Protein AF-A0A1V5ZM36-F1 (afdb_monomer_lite)

Radius of gyration: 27.25 Å; chains: 1; bounding box: 57×28×80 Å

Structure (mmCIF, N/CA/C/O backbone):
data_AF-A0A1V5ZM36-F1
#
_entry.id   AF-A0A1V5ZM36-F1
#
loop_
_atom_site.group_PDB
_atom_site.id
_atom_site.type_symbol
_atom_site.label_atom_id
_atom_site.label_alt_id
_atom_site.label_comp_id
_atom_site.label_asym_id
_atom_site.label_entity_id
_atom_site.label_seq_id
_atom_site.pdbx_PDB_ins_code
_atom_site.Cartn_x
_atom_site.Cartn_y
_atom_site.Cartn_z
_atom_site.occupancy
_atom_site.B_iso_or_equiv
_atom_site.auth_seq_id
_atom_site.auth_comp_id
_atom_site.auth_asym_id
_atom_site.auth_atom_id
_atom_site.pdbx_PDB_model_num
ATOM 1 N N . MET A 1 1 ? -26.773 -4.843 17.149 1.00 55.62 1 MET A N 1
ATOM 2 C CA . MET A 1 1 ? -26.202 -3.963 16.107 1.00 55.62 1 MET A CA 1
ATOM 3 C C . MET A 1 1 ? -26.503 -2.480 16.347 1.00 55.62 1 MET A C 1
ATOM 5 O O . MET A 1 1 ? -25.568 -1.703 16.321 1.00 55.62 1 MET A O 1
ATOM 9 N N . ALA A 1 2 ? -27.723 -2.077 16.728 1.00 61.44 2 ALA A N 1
ATOM 10 C CA . ALA A 1 2 ? -28.152 -0.663 16.782 1.00 61.44 2 ALA A CA 1
ATOM 11 C C . ALA A 1 2 ? -27.588 0.267 17.897 1.00 61.44 2 ALA A C 1
ATOM 13 O O . ALA A 1 2 ? -28.129 1.349 18.091 1.00 61.44 2 ALA A O 1
ATOM 14 N N . LYS A 1 3 ? -26.566 -0.124 18.679 1.00 78.38 3 LYS A N 1
ATOM 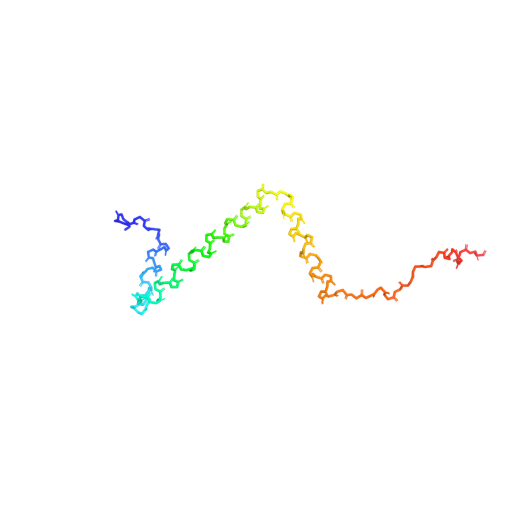15 C CA . LYS A 1 3 ? -26.003 0.753 19.741 1.00 78.38 3 LYS A CA 1
ATOM 16 C C . LYS A 1 3 ? -24.684 1.428 19.349 1.00 78.38 3 LYS A C 1
ATOM 18 O O . LYS A 1 3 ? -24.383 2.493 19.874 1.00 78.38 3 LYS A O 1
ATOM 23 N N . PHE A 1 4 ? -23.904 0.800 18.471 1.00 81.88 4 PHE A N 1
ATOM 24 C CA . PHE A 1 4 ? -22.543 1.235 18.131 1.00 81.88 4 PHE A CA 1
ATOM 25 C C . PHE A 1 4 ? -22.261 1.207 16.619 1.00 81.88 4 PHE A C 1
ATOM 27 O O . PHE A 1 4 ? -21.116 1.377 16.230 1.00 81.88 4 PHE A O 1
ATOM 34 N N . ASP A 1 5 ? -23.283 0.957 15.789 1.00 90.06 5 ASP A N 1
ATOM 35 C CA . ASP A 1 5 ? -23.207 0.933 14.316 1.00 90.06 5 ASP A CA 1
ATOM 36 C C . ASP A 1 5 ? -22.046 0.117 13.716 1.00 90.06 5 ASP A C 1
ATOM 38 O O . ASP A 1 5 ? -21.541 0.416 12.637 1.00 90.06 5 ASP A O 1
ATOM 42 N N . PHE A 1 6 ? -21.647 -0.965 14.389 1.00 90.94 6 PHE A N 1
ATOM 43 C CA . PHE A 1 6 ? -20.679 -1.914 13.842 1.00 90.94 6 PHE A CA 1
ATOM 44 C C . PHE A 1 6 ? -21.300 -2.787 12.753 1.00 90.94 6 PHE A C 1
ATOM 46 O O . PHE A 1 6 ? -22.434 -3.256 12.898 1.00 90.94 6 PHE A O 1
ATOM 53 N N . SER A 1 7 ? -20.514 -3.068 11.712 1.00 92.94 7 SER A N 1
ATOM 54 C CA . SER A 1 7 ? -20.838 -4.106 10.736 1.00 92.94 7 SER A CA 1
ATOM 55 C C . SER A 1 7 ? -20.805 -5.497 11.374 1.00 92.94 7 SER A C 1
ATOM 57 O O . SER A 1 7 ? -20.158 -5.713 12.402 1.00 92.94 7 SER A O 1
ATOM 59 N N . ASP A 1 8 ? -21.473 -6.462 10.746 1.00 91.62 8 ASP A N 1
ATOM 60 C CA . ASP A 1 8 ? -21.510 -7.860 11.193 1.00 91.62 8 ASP A CA 1
ATOM 61 C C . ASP A 1 8 ? -20.096 -8.423 11.384 1.00 91.62 8 ASP A C 1
ATOM 63 O O . ASP A 1 8 ? -19.791 -9.009 12.423 1.00 91.62 8 ASP A O 1
ATOM 67 N N . GLN A 1 9 ? -19.208 -8.143 10.426 1.00 93.56 9 GLN A N 1
ATOM 68 C CA . GLN A 1 9 ? -17.807 -8.544 10.483 1.00 93.56 9 GLN A CA 1
ATOM 69 C C . GLN A 1 9 ? -17.080 -7.879 11.659 1.00 93.56 9 GLN A C 1
ATOM 71 O O . GLN A 1 9 ? -16.385 -8.553 12.412 1.00 93.56 9 GLN A O 1
ATOM 76 N N . GLN A 1 10 ? -17.255 -6.572 11.872 1.00 90.94 10 GLN A N 1
ATOM 77 C CA . GLN A 1 10 ? -16.635 -5.879 13.008 1.00 90.94 10 GLN A CA 1
ATOM 78 C C . GLN A 1 10 ? -17.114 -6.453 14.347 1.00 90.94 10 GLN A C 1
ATOM 80 O O . GLN A 1 10 ? -16.306 -6.685 15.244 1.00 90.94 10 GLN A O 1
ATOM 85 N N . ALA A 1 11 ? -18.414 -6.724 14.478 1.00 91.75 11 ALA A N 1
ATOM 86 C CA . ALA A 1 11 ? -18.990 -7.297 15.688 1.00 91.75 11 ALA A CA 1
ATOM 87 C C . ALA A 1 11 ? -18.453 -8.711 15.973 1.00 91.75 11 ALA A C 1
ATOM 89 O O . ALA A 1 11 ? -18.110 -9.008 17.118 1.00 91.75 11 ALA A O 1
ATOM 90 N N . GLU A 1 12 ? -18.336 -9.560 14.950 1.00 92.38 12 GLU A N 1
ATOM 91 C CA . GLU A 1 12 ? -17.743 -10.896 15.070 1.00 92.38 12 GLU A CA 1
ATOM 92 C C . GLU A 1 12 ? -16.281 -10.822 15.528 1.00 92.38 12 GLU A C 1
ATOM 94 O O . GLU A 1 12 ? -15.898 -11.480 16.496 1.00 92.38 12 GLU A O 1
ATOM 99 N N . TYR A 1 13 ? -15.478 -9.956 14.905 1.00 90.75 13 TYR A N 1
ATOM 100 C CA . TYR A 1 13 ? -14.079 -9.768 15.291 1.00 90.75 13 TYR A CA 1
ATOM 101 C C . TYR A 1 13 ? -13.930 -9.272 16.731 1.00 90.75 13 TYR A C 1
ATOM 103 O O . TYR A 1 13 ? -13.069 -9.775 17.451 1.00 90.75 13 TYR A O 1
ATOM 111 N N . ILE A 1 14 ? -14.785 -8.344 17.179 1.00 89.00 14 ILE A N 1
ATOM 112 C CA . ILE A 1 14 ? -14.791 -7.854 18.566 1.00 89.00 14 ILE A CA 1
ATOM 113 C C . ILE A 1 14 ? -15.098 -8.994 19.549 1.00 89.00 14 ILE A C 1
ATOM 115 O O . ILE A 1 14 ? -14.439 -9.105 20.582 1.00 89.00 14 ILE A O 1
ATOM 119 N N . LEU A 1 15 ? -16.058 -9.870 19.232 1.00 88.50 15 LEU A N 1
ATOM 120 C CA . LEU A 1 15 ? -16.404 -11.021 20.078 1.00 88.50 15 LEU A CA 1
ATOM 121 C C . LEU A 1 15 ? -15.267 -12.048 20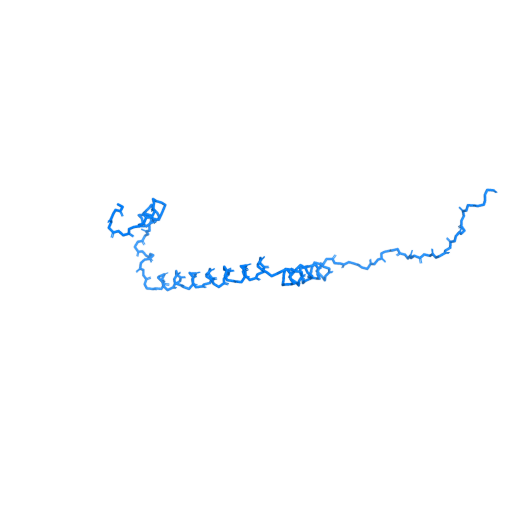.187 1.00 88.50 15 LEU A C 1
ATOM 123 O O . LEU A 1 15 ? -15.160 -12.733 21.204 1.00 88.50 15 LEU A O 1
ATOM 127 N N . LEU A 1 16 ? -14.416 -12.148 19.164 1.00 89.75 16 LEU A N 1
ATOM 128 C CA . LEU A 1 16 ? -13.261 -13.049 19.133 1.00 89.75 16 LEU A CA 1
ATOM 129 C C . LEU A 1 16 ? -12.026 -12.491 19.866 1.00 89.75 16 LEU A C 1
ATOM 131 O O . LEU A 1 16 ? -11.044 -13.218 20.055 1.00 89.75 16 LEU A O 1
ATOM 135 N N . MET A 1 17 ? -12.040 -11.222 20.293 1.00 88.25 17 MET A N 1
ATOM 136 C CA . MET A 1 17 ? -10.904 -10.615 20.993 1.00 88.25 17 MET A CA 1
ATOM 137 C C . MET A 1 17 ? -10.676 -11.260 22.369 1.00 88.25 17 MET A C 1
ATOM 139 O O . MET A 1 17 ? -11.604 -11.565 23.117 1.00 88.25 17 MET A O 1
ATOM 143 N N . ARG A 1 18 ? -9.403 -11.435 22.745 1.00 84.94 18 ARG A N 1
ATOM 144 C CA . ARG A 1 18 ? -9.004 -11.936 24.073 1.00 84.94 18 ARG A CA 1
ATOM 145 C C . ARG A 1 18 ? -8.768 -10.768 25.032 1.00 84.94 18 ARG A C 1
ATOM 147 O O . ARG A 1 18 ? -8.333 -9.707 24.606 1.00 84.94 18 ARG A O 1
ATOM 154 N N . LEU A 1 19 ? -8.930 -10.984 26.343 1.00 79.38 19 LEU A N 1
ATOM 155 C CA . LEU A 1 19 ? -8.687 -9.950 27.372 1.00 79.38 19 LEU A CA 1
ATOM 156 C C . LEU A 1 19 ? -7.292 -9.304 27.284 1.00 79.38 19 LEU A C 1
ATOM 158 O O . LEU A 1 19 ? -7.148 -8.109 27.512 1.00 79.38 19 LEU A O 1
ATOM 162 N N . GLN A 1 20 ? -6.269 -10.072 26.902 1.00 76.75 20 GLN A N 1
ATOM 163 C CA . GLN A 1 20 ? -4.910 -9.560 26.688 1.00 76.75 20 GLN A CA 1
ATOM 164 C C . GLN A 1 20 ? -4.811 -8.508 25.565 1.00 76.75 20 GLN A C 1
ATOM 166 O O . GLN A 1 20 ? -3.922 -7.668 25.604 1.00 76.75 20 GLN A O 1
ATOM 171 N N . SER A 1 21 ? -5.729 -8.527 24.592 1.00 73.62 21 SER A N 1
ATOM 172 C CA . SER A 1 21 ? -5.799 -7.557 23.489 1.00 73.62 21 SER A CA 1
ATOM 173 C C . SER A 1 21 ? -6.331 -6.189 23.932 1.00 73.62 21 SER A C 1
ATOM 175 O O . SER A 1 21 ? -6.264 -5.233 23.172 1.00 73.62 21 SER A O 1
ATOM 177 N N . LEU A 1 22 ? -6.854 -6.089 25.158 1.00 74.50 22 LEU A N 1
ATOM 178 C CA . LEU A 1 22 ? -7.366 -4.855 25.764 1.00 74.50 22 LEU A CA 1
ATOM 179 C C . LEU A 1 22 ? -6.356 -4.223 26.739 1.00 74.50 22 LEU A C 1
ATOM 181 O O . LEU A 1 22 ? -6.687 -3.293 27.472 1.00 74.50 22 LEU A O 1
ATOM 185 N N . VAL A 1 23 ? -5.122 -4.733 26.781 1.00 88.25 23 VAL A N 1
ATOM 186 C CA . VAL A 1 23 ? -4.030 -4.134 27.558 1.00 88.25 23 VAL A CA 1
ATOM 187 C C . VAL A 1 23 ? -3.515 -2.897 26.819 1.00 88.25 23 VAL A C 1
ATOM 189 O O . VAL A 1 23 ? -3.429 -2.898 25.594 1.00 88.25 23 VAL A O 1
ATOM 192 N N . GLY A 1 24 ? -3.129 -1.846 27.550 1.00 84.19 24 GLY A N 1
ATOM 193 C CA . GLY A 1 24 ? -2.765 -0.548 26.961 1.00 84.19 24 GLY A CA 1
ATOM 194 C C . GLY A 1 24 ? -1.700 -0.609 25.857 1.00 84.19 24 GLY A C 1
ATOM 195 O O . GLY A 1 24 ? -1.802 0.122 24.880 1.00 84.19 24 GLY A O 1
ATOM 196 N N . LEU A 1 25 ? -0.728 -1.522 25.960 1.00 87.62 25 LEU A N 1
ATOM 197 C CA . LEU A 1 25 ? 0.308 -1.694 24.935 1.00 87.62 25 LEU A CA 1
ATOM 198 C C . LEU A 1 25 ? -0.233 -2.309 23.631 1.00 87.62 25 LEU A C 1
ATOM 200 O O . LEU A 1 25 ? 0.249 -1.973 22.557 1.00 87.62 25 LEU A O 1
ATOM 204 N N . GLU A 1 26 ? -1.247 -3.173 23.705 1.00 87.81 26 GLU A N 1
ATOM 205 C CA . GLU A 1 26 ? -1.915 -3.727 22.519 1.00 87.81 26 GLU A CA 1
ATOM 206 C C . GLU A 1 26 ? -2.866 -2.704 21.884 1.00 87.81 26 GLU A C 1
ATOM 208 O O . GLU A 1 26 ? -2.922 -2.601 20.663 1.00 87.81 26 GLU A O 1
ATOM 213 N N . ILE A 1 27 ? -3.541 -1.879 22.692 1.00 87.69 27 ILE A N 1
ATOM 214 C CA . ILE A 1 27 ? -4.358 -0.763 22.185 1.00 87.69 27 ILE A CA 1
ATOM 215 C C . ILE A 1 27 ? -3.486 0.247 21.432 1.00 87.69 27 ILE A C 1
ATOM 217 O O . ILE A 1 27 ? -3.868 0.691 20.352 1.00 87.69 27 ILE A O 1
ATOM 221 N N . GLN A 1 28 ? -2.306 0.575 21.970 1.00 92.88 28 GLN A N 1
ATOM 222 C CA . GLN A 1 28 ? -1.374 1.475 21.293 1.00 92.88 28 GLN A CA 1
ATOM 223 C C . GLN A 1 28 ? -0.943 0.912 19.936 1.00 92.88 28 GLN A C 1
ATOM 225 O O . GLN A 1 28 ? -1.030 1.624 18.945 1.00 92.88 28 GLN A O 1
ATOM 230 N N . LYS A 1 29 ? -0.581 -0.376 19.864 1.00 92.00 29 LYS A N 1
ATOM 231 C CA . LYS A 1 29 ? -0.230 -1.025 18.589 1.00 92.00 29 LYS A CA 1
ATOM 232 C C . LYS A 1 29 ? -1.352 -0.941 17.557 1.00 92.00 29 LYS A C 1
ATOM 234 O O . LYS A 1 29 ? -1.072 -0.696 16.393 1.00 92.00 29 LYS A O 1
ATOM 239 N N . ILE A 1 30 ? -2.604 -1.139 17.974 1.00 90.50 30 ILE A N 1
ATOM 240 C CA . ILE A 1 30 ? -3.761 -1.016 17.075 1.00 90.50 30 ILE A CA 1
ATOM 241 C C . ILE A 1 30 ? -3.895 0.427 16.575 1.00 90.50 30 ILE A C 1
ATOM 243 O O . ILE A 1 30 ? -4.154 0.634 15.394 1.00 90.50 30 ILE A O 1
ATOM 247 N N . SER A 1 31 ? -3.706 1.420 17.449 1.00 93.25 31 SER A N 1
ATOM 248 C CA . SER A 1 31 ? -3.716 2.833 17.050 1.00 93.25 31 SER A CA 1
ATOM 249 C C . SER A 1 31 ? -2.609 3.143 16.042 1.00 93.25 31 SER A C 1
ATOM 251 O O . SER A 1 31 ? -2.877 3.771 15.023 1.00 93.25 31 SER A O 1
ATOM 253 N N . ASP A 1 32 ? -1.393 2.663 16.302 1.00 96.38 32 ASP A N 1
ATOM 254 C CA . ASP A 1 32 ? -0.245 2.865 15.418 1.00 96.38 32 ASP A CA 1
ATOM 255 C C . ASP A 1 32 ? -0.488 2.196 14.053 1.00 96.38 32 ASP A C 1
ATOM 257 O O . ASP A 1 32 ? -0.253 2.807 13.012 1.00 96.38 32 ASP A O 1
ATOM 261 N N . GLU A 1 33 ? -1.038 0.975 14.038 1.00 95.81 33 GLU A N 1
ATOM 262 C CA . GLU A 1 33 ? -1.395 0.276 12.799 1.00 95.81 33 GLU A CA 1
ATOM 263 C C . GLU A 1 33 ? -2.467 1.041 12.011 1.00 95.81 33 GLU A C 1
ATOM 265 O O . GLU A 1 33 ? -2.353 1.171 10.793 1.00 95.81 33 GLU A O 1
ATOM 270 N N . ILE A 1 34 ? -3.492 1.586 12.675 1.00 96.44 34 ILE A N 1
ATOM 271 C CA . ILE A 1 34 ? -4.513 2.418 12.018 1.00 96.44 34 ILE A CA 1
ATOM 272 C C . ILE A 1 34 ? -3.860 3.630 11.344 1.00 96.44 34 ILE A C 1
ATOM 274 O O . ILE A 1 34 ? -4.132 3.888 10.168 1.00 96.44 34 ILE A O 1
ATOM 278 N N . ASP A 1 35 ? -2.969 4.333 12.044 1.00 97.56 35 ASP A N 1
ATOM 279 C CA . ASP A 1 35 ? -2.272 5.501 11.502 1.00 97.56 35 ASP A CA 1
ATOM 280 C C . ASP A 1 35 ? -1.376 5.133 10.308 1.00 97.56 35 ASP A C 1
ATOM 282 O O . ASP A 1 35 ? -1.323 5.858 9.311 1.00 97.56 35 ASP A O 1
ATOM 286 N N . GLU A 1 36 ? -0.687 3.991 10.369 1.00 97.94 36 GLU A N 1
ATOM 287 C CA . GLU A 1 36 ? 0.098 3.461 9.251 1.00 97.94 36 GLU A CA 1
ATOM 288 C C . GLU A 1 36 ? -0.779 3.125 8.040 1.00 97.94 36 GLU A C 1
ATOM 290 O O . GLU A 1 36 ? -0.425 3.466 6.908 1.00 97.94 36 GLU A O 1
ATOM 295 N N . LYS A 1 37 ? -1.942 2.494 8.255 1.00 98.06 37 LYS A N 1
ATOM 296 C CA . LYS A 1 37 ? -2.883 2.172 7.173 1.00 98.06 37 LYS A CA 1
ATOM 297 C C . LYS A 1 37 ? -3.451 3.428 6.528 1.00 98.06 37 LYS A C 1
ATOM 299 O O . LYS A 1 37 ? -3.530 3.466 5.305 1.00 98.06 37 LYS A O 1
ATOM 304 N N . ILE A 1 38 ? -3.804 4.449 7.310 1.00 98.12 38 ILE A N 1
ATOM 305 C CA . ILE A 1 38 ? -4.298 5.727 6.778 1.00 98.12 38 ILE A CA 1
ATOM 306 C C . ILE A 1 38 ? -3.230 6.380 5.896 1.00 98.12 38 ILE A C 1
ATOM 308 O O . ILE A 1 38 ? -3.512 6.712 4.749 1.00 98.12 38 ILE A O 1
ATOM 312 N N . LYS A 1 39 ? -1.982 6.468 6.372 1.00 98.00 39 LYS A N 1
ATOM 313 C CA . LYS A 1 39 ? -0.867 7.011 5.574 1.00 98.00 39 LYS A CA 1
ATOM 314 C C . LYS A 1 39 ? -0.632 6.222 4.291 1.00 98.00 39 LYS A C 1
ATOM 316 O O . LYS A 1 39 ? -0.345 6.805 3.247 1.00 98.00 39 LYS A O 1
ATOM 321 N N . LEU A 1 40 ? -0.743 4.895 4.358 1.00 97.75 40 LEU A N 1
ATOM 322 C CA . LEU A 1 40 ? -0.616 4.044 3.181 1.00 97.75 40 LEU A CA 1
ATOM 323 C C . LEU A 1 40 ? -1.748 4.306 2.182 1.00 97.75 40 LEU A C 1
ATOM 325 O O . LEU A 1 40 ? -1.476 4.400 0.989 1.00 97.75 40 LEU A O 1
ATOM 329 N N . ILE A 1 41 ? -2.989 4.450 2.651 1.00 98.00 41 ILE A N 1
ATOM 330 C CA . ILE A 1 41 ? -4.135 4.794 1.800 1.00 98.00 41 ILE A CA 1
ATOM 331 C C . ILE A 1 41 ? -3.882 6.131 1.105 1.00 98.00 41 ILE A C 1
ATOM 333 O O . ILE A 1 41 ? -3.935 6.180 -0.117 1.00 98.00 41 ILE A O 1
ATOM 337 N N . GLU A 1 42 ? -3.512 7.175 1.848 1.00 97.44 42 GLU A N 1
ATOM 338 C CA . GLU A 1 42 ? -3.221 8.498 1.281 1.00 97.44 42 GLU A CA 1
ATOM 339 C C . GLU A 1 42 ? -2.100 8.442 0.232 1.00 97.44 42 GLU A C 1
ATOM 341 O O . GLU A 1 42 ? -2.198 9.041 -0.843 1.00 97.44 42 GLU A O 1
ATOM 346 N N . TYR A 1 43 ? -1.034 7.686 0.511 1.00 96.06 43 TYR A N 1
ATOM 347 C CA . TYR A 1 43 ? 0.053 7.481 -0.439 1.00 96.06 43 TYR A CA 1
ATOM 348 C C . TYR A 1 43 ? -0.436 6.783 -1.714 1.00 96.06 43 TYR A C 1
ATOM 350 O O . TYR A 1 43 ? -0.197 7.290 -2.811 1.00 96.06 43 TYR A O 1
ATOM 358 N N . LEU A 1 44 ? -1.159 5.670 -1.593 1.00 96.56 44 LEU A N 1
ATOM 359 C CA . LEU A 1 44 ? -1.671 4.920 -2.741 1.00 96.56 44 LEU A CA 1
ATOM 360 C C . LEU A 1 44 ? -2.684 5.738 -3.553 1.00 96.56 44 LEU A C 1
ATOM 362 O O . LEU A 1 44 ? -2.599 5.781 -4.778 1.00 96.56 44 LEU A O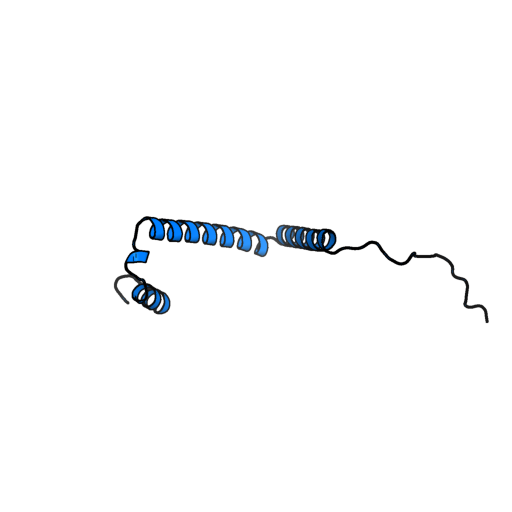 1
ATOM 366 N N . GLU A 1 45 ? -3.598 6.445 -2.892 1.00 96.81 45 GLU A N 1
ATOM 367 C CA . GLU A 1 45 ? -4.545 7.348 -3.548 1.00 96.81 45 GLU A CA 1
ATOM 368 C C . GLU A 1 45 ? -3.823 8.473 -4.293 1.00 96.81 45 GLU A C 1
ATOM 370 O O . GLU A 1 45 ? -4.214 8.826 -5.405 1.00 96.81 45 GLU A O 1
ATOM 375 N N . SER A 1 46 ? -2.737 9.012 -3.732 1.00 95.75 46 SER A N 1
ATOM 376 C CA . SER A 1 46 ? -1.942 10.039 -4.411 1.00 95.75 46 SER A CA 1
ATOM 377 C C . SER A 1 46 ? -1.260 9.528 -5.685 1.00 95.75 46 SER A C 1
ATOM 379 O O . SER A 1 46 ? -1.045 10.314 -6.604 1.00 95.75 46 SER A O 1
ATOM 381 N N . ILE A 1 47 ? -0.936 8.232 -5.754 1.00 95.25 47 ILE A N 1
ATOM 382 C CA . ILE A 1 47 ? -0.383 7.591 -6.955 1.00 95.25 47 ILE A CA 1
ATOM 383 C C . ILE A 1 47 ? -1.491 7.369 -7.986 1.00 95.25 47 ILE A C 1
ATOM 385 O O . ILE A 1 47 ? -1.338 7.738 -9.143 1.00 95.25 47 ILE A O 1
ATOM 389 N N . ILE A 1 48 ? -2.630 6.807 -7.571 1.00 93.56 48 ILE A N 1
ATOM 390 C CA . ILE A 1 48 ? -3.743 6.488 -8.482 1.00 93.56 48 ILE A CA 1
ATOM 391 C C . ILE A 1 48 ? -4.314 7.757 -9.130 1.00 93.56 48 ILE A C 1
ATOM 393 O O . ILE A 1 48 ? -4.684 7.742 -10.302 1.00 93.56 48 ILE A O 1
ATOM 397 N N . ASN A 1 49 ? -4.374 8.861 -8.384 1.00 95.62 49 ASN A N 1
ATOM 398 C CA . ASN A 1 49 ? -4.956 10.114 -8.863 1.00 95.62 49 ASN A CA 1
ATOM 399 C C . ASN A 1 49 ? -3.978 11.004 -9.656 1.00 95.62 49 ASN A C 1
ATOM 401 O O . ASN A 1 49 ? -4.397 12.045 -10.162 1.00 95.62 49 ASN A O 1
ATOM 405 N N . ASN A 1 50 ? -2.698 10.631 -9.775 1.00 95.94 50 ASN A N 1
ATOM 406 C CA . ASN A 1 50 ? -1.692 11.397 -10.512 1.00 95.94 50 ASN A CA 1
ATOM 407 C C . ASN A 1 50 ? -0.875 10.479 -11.437 1.00 95.94 50 ASN A C 1
ATOM 409 O O . ASN A 1 50 ? -0.014 9.729 -10.983 1.00 95.94 50 ASN A O 1
ATOM 413 N N . SER A 1 51 ? -1.104 10.593 -12.748 1.00 94.50 51 SER A N 1
ATOM 414 C CA . SER A 1 51 ? -0.406 9.789 -13.757 1.00 94.50 51 SER A CA 1
ATOM 415 C C . SER A 1 51 ? 1.109 10.004 -13.777 1.00 94.50 51 SER A C 1
ATOM 417 O O . SER A 1 51 ? 1.836 9.043 -13.984 1.00 94.50 51 SER A O 1
ATOM 419 N N . GLU A 1 52 ? 1.600 11.223 -13.526 1.00 96.19 52 GLU A N 1
ATOM 420 C CA . GLU A 1 52 ? 3.048 11.490 -13.473 1.00 96.19 52 GLU A CA 1
ATOM 421 C C . GLU A 1 52 ? 3.691 10.738 -12.304 1.00 96.19 52 GLU A C 1
ATOM 423 O O . GLU A 1 52 ? 4.714 10.079 -12.467 1.00 96.19 52 GLU A O 1
ATOM 428 N N . LYS A 1 53 ? 3.038 10.757 -11.138 1.00 94.56 53 LYS A N 1
ATOM 429 C CA . LYS A 1 53 ? 3.509 10.032 -9.953 1.00 94.56 53 LYS A CA 1
ATOM 430 C C . LYS A 1 53 ? 3.480 8.516 -10.157 1.00 94.56 53 LYS A C 1
ATOM 432 O O . LYS A 1 53 ? 4.356 7.812 -9.664 1.00 94.56 53 LYS A O 1
ATOM 437 N N . LEU A 1 54 ? 2.476 8.005 -10.868 1.00 96.25 54 LEU A N 1
ATOM 438 C CA . LEU A 1 54 ? 2.429 6.596 -11.251 1.00 96.25 54 LEU A CA 1
ATOM 439 C C . LEU A 1 54 ? 3.619 6.226 -12.146 1.00 96.25 54 LEU A C 1
ATOM 441 O O . LEU A 1 54 ? 4.289 5.233 -11.870 1.00 96.25 54 LEU A O 1
ATOM 445 N N . ASP A 1 55 ? 3.903 7.027 -13.173 1.00 97.12 55 ASP A N 1
ATOM 446 C CA . ASP A 1 55 ? 5.030 6.787 -14.078 1.00 97.12 55 ASP A CA 1
ATOM 447 C C . ASP A 1 55 ? 6.375 6.838 -13.335 1.00 97.12 55 ASP A C 1
ATOM 449 O O . ASP A 1 55 ? 7.236 5.990 -13.570 1.00 97.12 55 ASP A O 1
ATOM 453 N N . GLU A 1 56 ? 6.545 7.773 -12.394 1.00 96.88 56 GLU A N 1
ATOM 454 C CA . GLU A 1 56 ? 7.722 7.841 -11.518 1.00 96.88 56 GLU A CA 1
ATOM 455 C C . GLU A 1 56 ? 7.914 6.544 -10.723 1.00 96.88 56 GLU A C 1
ATOM 457 O O . GLU A 1 56 ? 8.987 5.941 -10.784 1.00 96.88 56 GLU A O 1
ATOM 462 N N . VAL A 1 57 ? 6.864 6.070 -10.042 1.00 96.19 57 VAL A N 1
ATOM 463 C CA . VAL A 1 57 ? 6.906 4.819 -9.266 1.00 96.19 57 VAL A CA 1
ATOM 464 C C . VAL A 1 57 ? 7.256 3.629 -10.162 1.00 96.19 57 VAL A C 1
ATOM 466 O O . VAL A 1 57 ? 8.103 2.812 -9.805 1.00 96.19 57 VAL A O 1
ATOM 469 N N . VAL A 1 58 ? 6.668 3.544 -11.359 1.00 96.12 58 VAL A N 1
ATOM 470 C CA . VAL A 1 58 ? 6.972 2.470 -12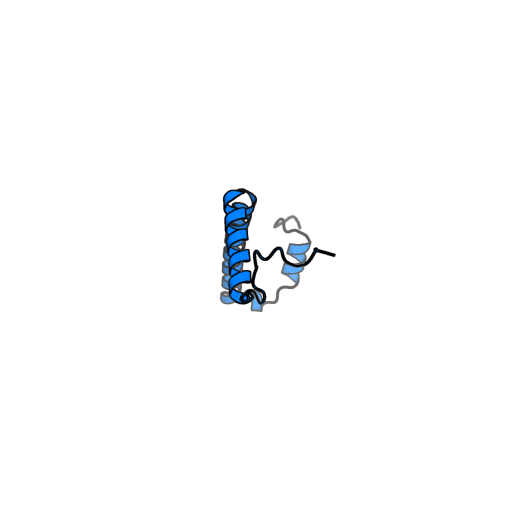.318 1.00 96.12 58 VAL A CA 1
ATOM 471 C C . VAL A 1 58 ? 8.440 2.511 -12.748 1.00 96.12 58 VAL A C 1
ATOM 473 O O . VAL A 1 58 ? 9.097 1.471 -12.813 1.00 96.12 58 VAL A O 1
ATOM 476 N N . VAL A 1 59 ? 8.984 3.696 -13.032 1.00 97.50 59 VAL A N 1
ATOM 477 C CA . VAL A 1 59 ? 10.397 3.851 -13.403 1.00 97.50 59 VAL A CA 1
ATOM 478 C C . VAL A 1 59 ? 11.317 3.449 -12.250 1.00 97.50 59 VAL A C 1
ATOM 480 O O . VAL A 1 59 ? 12.309 2.754 -12.483 1.00 97.50 59 VAL A O 1
ATOM 483 N N . GLU A 1 60 ? 11.000 3.840 -11.015 1.00 97.38 60 GLU A N 1
ATOM 484 C CA . GLU A 1 60 ? 11.747 3.431 -9.821 1.00 97.38 60 GLU A CA 1
ATOM 485 C C . GLU A 1 60 ? 11.764 1.904 -9.657 1.00 97.38 60 GLU A C 1
ATOM 487 O O . GLU A 1 60 ? 12.835 1.314 -9.485 1.00 97.38 60 GLU A O 1
ATOM 492 N N . GLU A 1 61 ? 10.611 1.243 -9.792 1.00 96.94 61 GLU A N 1
ATOM 493 C CA . GLU A 1 61 ? 10.508 -0.216 -9.695 1.00 96.94 61 GLU A CA 1
ATOM 494 C C . GLU A 1 61 ? 11.291 -0.932 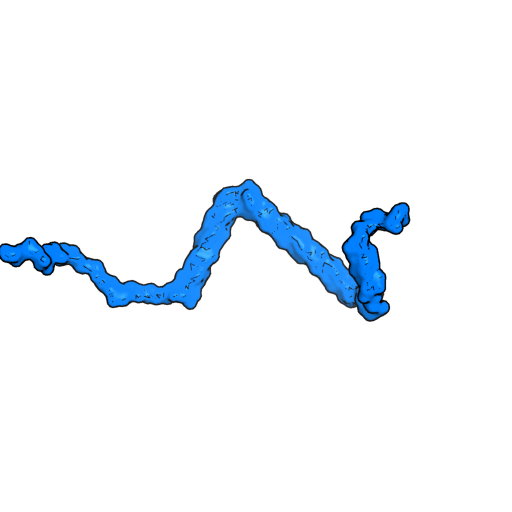-10.806 1.00 96.94 61 GLU A C 1
ATOM 496 O O . GLU A 1 61 ? 12.016 -1.899 -10.543 1.00 96.94 61 GLU A O 1
ATOM 501 N N . LEU A 1 62 ? 11.204 -0.447 -12.049 1.00 97.75 62 LEU A N 1
ATOM 502 C CA . LEU A 1 62 ? 11.960 -1.003 -13.174 1.00 97.75 62 LEU A CA 1
ATOM 503 C C . LEU A 1 62 ? 13.472 -0.847 -12.981 1.00 97.75 62 LEU A C 1
ATOM 505 O O . LEU A 1 62 ? 14.231 -1.774 -13.283 1.00 97.75 62 LEU A O 1
ATOM 509 N N . ASN A 1 63 ? 13.919 0.293 -12.451 1.00 97.69 63 ASN A N 1
ATOM 510 C CA . ASN A 1 63 ? 15.326 0.514 -12.132 1.00 97.69 63 ASN A CA 1
ATOM 511 C C . ASN A 1 63 ? 15.794 -0.404 -11.001 1.00 97.69 63 ASN A C 1
ATOM 513 O O . ASN A 1 63 ? 16.836 -1.039 -11.147 1.00 97.69 63 ASN A O 1
ATOM 517 N N . TYR A 1 64 ? 15.005 -0.569 -9.937 1.00 97.88 64 TYR A N 1
ATOM 518 C CA . TYR A 1 64 ? 15.317 -1.514 -8.864 1.00 97.88 64 TYR A CA 1
ATOM 519 C C . TYR A 1 64 ? 15.481 -2.947 -9.390 1.00 97.88 64 TYR A C 1
ATOM 521 O O . TYR A 1 64 ? 16.433 -3.646 -9.035 1.00 97.88 64 TYR A O 1
ATOM 529 N N . ILE A 1 65 ? 14.586 -3.393 -10.28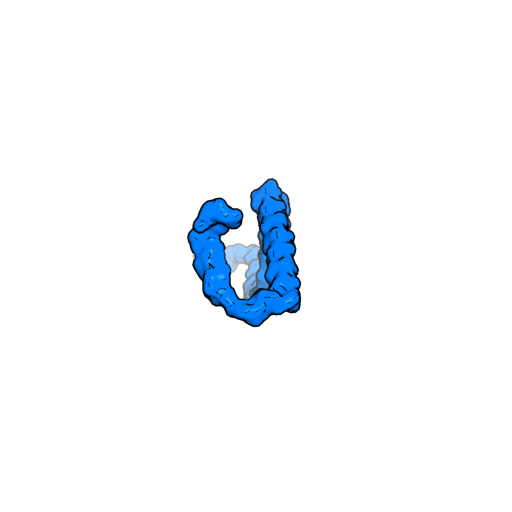0 1.00 97.56 65 ILE A N 1
ATOM 530 C CA . ILE A 1 65 ? 14.687 -4.714 -10.916 1.00 97.56 65 ILE A CA 1
ATOM 531 C C . ILE A 1 65 ? 15.966 -4.810 -11.753 1.00 97.56 65 ILE A C 1
ATOM 533 O O . ILE A 1 65 ? 16.694 -5.800 -11.646 1.00 97.56 65 ILE A O 1
ATOM 537 N N . LYS A 1 66 ? 16.263 -3.789 -12.564 1.00 96.38 66 LYS A N 1
ATOM 538 C CA . LYS A 1 66 ? 17.477 -3.734 -13.386 1.00 96.38 66 LYS A CA 1
ATOM 539 C C . LYS A 1 66 ? 18.748 -3.782 -12.535 1.00 96.38 66 LYS A C 1
ATOM 541 O O . LYS A 1 66 ? 19.678 -4.488 -12.900 1.00 96.38 66 LYS A O 1
ATOM 546 N N . GLU A 1 67 ? 18.798 -3.072 -11.414 1.00 96.50 67 GLU A N 1
ATOM 547 C CA . GLU A 1 67 ? 19.955 -3.074 -10.510 1.00 96.50 67 GLU A CA 1
ATOM 548 C C . GLU A 1 67 ? 20.129 -4.415 -9.801 1.00 96.50 67 GLU A C 1
ATOM 550 O O . GLU A 1 67 ? 21.244 -4.910 -9.649 1.00 96.50 67 GLU A O 1
ATOM 555 N N . LYS A 1 68 ? 19.022 -5.025 -9.375 1.00 97.81 68 LYS A N 1
ATOM 556 C CA . LYS A 1 68 ? 19.056 -6.267 -8.604 1.00 97.81 68 LYS A CA 1
ATOM 557 C C . LYS A 1 68 ? 19.308 -7.508 -9.458 1.00 97.81 68 LYS A C 1
ATOM 559 O O . LYS A 1 68 ? 19.867 -8.481 -8.953 1.00 97.81 68 LYS A O 1
ATOM 564 N N . TYR A 1 69 ? 18.868 -7.496 -10.715 1.00 97.06 69 TYR A N 1
ATOM 565 C CA . TYR A 1 69 ? 18.840 -8.688 -11.569 1.00 97.06 69 TYR A CA 1
ATOM 566 C C . TYR A 1 69 ? 19.452 -8.493 -12.960 1.00 97.06 69 TYR A C 1
ATOM 568 O O . TYR A 1 69 ? 19.523 -9.459 -13.718 1.00 97.06 69 TYR A O 1
ATOM 576 N N . GLY A 1 70 ? 19.861 -7.279 -13.326 1.00 94.06 70 GLY A N 1
ATOM 577 C CA . GLY A 1 70 ? 20.458 -7.007 -14.628 1.00 94.06 70 GLY A CA 1
ATOM 578 C C . GLY A 1 70 ? 21.842 -7.631 -14.775 1.00 94.06 70 GLY A C 1
ATOM 579 O O . GLY A 1 70 ? 22.635 -7.658 -13.834 1.00 94.06 70 GLY A O 1
ATOM 580 N N . ASP A 1 71 ? 22.140 -8.108 -15.980 1.00 95.94 71 ASP A N 1
ATOM 581 C CA . ASP A 1 71 ? 23.468 -8.544 -16.390 1.00 95.94 71 ASP A CA 1
ATOM 582 C C . ASP A 1 71 ? 23.944 -7.771 -17.627 1.00 95.94 71 ASP A C 1
ATOM 584 O O . ASP A 1 71 ? 23.175 -7.107 -18.332 1.00 95.94 71 ASP A O 1
ATOM 588 N N . GLU A 1 72 ? 25.253 -7.804 -17.869 1.00 93.88 72 GLU A N 1
ATOM 589 C CA . GLU A 1 72 ? 25.815 -7.216 -19.078 1.00 93.88 72 GLU A CA 1
ATOM 590 C C . GLU A 1 72 ? 25.379 -8.000 -20.318 1.00 93.88 72 GLU A C 1
ATOM 592 O O . GLU A 1 72 ? 25.191 -9.223 -20.303 1.00 93.88 72 GLU A O 1
ATOM 597 N N . ARG A 1 73 ? 25.253 -7.288 -21.441 1.00 93.69 73 ARG A N 1
ATOM 598 C CA . ARG A 1 73 ? 24.885 -7.903 -22.712 1.00 93.69 73 ARG A CA 1
ATOM 599 C C . ARG A 1 73 ? 25.970 -8.898 -23.135 1.00 93.69 73 ARG A C 1
ATOM 601 O O . ARG A 1 73 ? 27.080 -8.516 -23.475 1.00 93.69 73 ARG A O 1
ATOM 608 N N . LYS A 1 74 ? 25.608 -10.178 -23.218 1.00 94.94 74 LYS A N 1
ATOM 609 C CA . LYS A 1 74 ? 26.523 -11.279 -23.591 1.00 94.94 74 LYS A CA 1
ATOM 610 C C . LYS A 1 74 ? 26.919 -11.312 -25.070 1.00 94.94 74 LYS A C 1
ATOM 612 O O . LYS A 1 74 ? 27.711 -12.157 -25.470 1.00 94.94 74 LYS A O 1
ATOM 617 N N . THR A 1 75 ? 26.309 -10.467 -25.898 1.00 92.12 75 THR A N 1
ATOM 618 C CA . THR A 1 75 ? 26.512 -10.437 -27.351 1.00 92.12 75 THR A CA 1
ATOM 619 C C . THR A 1 75 ? 26.788 -9.020 -27.812 1.00 92.12 75 THR A C 1
ATOM 621 O O . THR A 1 75 ? 26.129 -8.078 -27.375 1.00 92.12 75 THR A O 1
ATOM 624 N N . GLU A 1 76 ? 27.718 -8.865 -28.741 1.00 87.81 76 GLU A N 1
ATOM 625 C CA . GLU A 1 76 ? 28.017 -7.577 -29.357 1.00 87.81 76 GLU A CA 1
ATOM 626 C C . GLU A 1 76 ? 27.172 -7.381 -30.619 1.00 87.81 76 GLU A C 1
ATOM 628 O O . GLU A 1 76 ? 26.791 -8.340 -31.292 1.00 87.81 76 GLU A O 1
ATOM 633 N N . VAL A 1 77 ? 26.838 -6.129 -30.929 1.00 86.56 77 VAL A N 1
ATOM 634 C CA . VAL A 1 77 ? 26.157 -5.776 -32.179 1.00 86.56 77 VAL A CA 1
ATOM 635 C C . VAL A 1 77 ? 27.227 -5.381 -33.189 1.00 86.56 77 VAL A C 1
ATOM 637 O O . VAL A 1 77 ? 27.876 -4.351 -33.025 1.00 86.56 77 VAL A O 1
ATOM 640 N N . SER A 1 78 ? 27.409 -6.192 -34.232 1.00 84.69 78 SER A N 1
ATOM 641 C CA . SER A 1 78 ? 28.291 -5.876 -35.357 1.00 84.69 78 SER A CA 1
ATOM 642 C C . SER A 1 78 ? 27.491 -5.336 -36.541 1.00 84.69 78 SER A C 1
ATOM 644 O O . SER A 1 78 ? 26.516 -5.954 -36.959 1.00 84.69 78 SER A O 1
ATOM 646 N N . ASN A 1 79 ? 27.954 -4.243 -37.149 1.00 78.88 79 ASN A N 1
ATOM 647 C CA . ASN A 1 79 ? 27.405 -3.704 -38.404 1.00 78.88 79 ASN A CA 1
ATOM 648 C C . ASN A 1 79 ? 27.872 -4.477 -39.655 1.00 78.88 79 ASN A C 1
ATOM 650 O O . ASN A 1 79 ? 27.809 -3.950 -40.766 1.00 78.88 79 ASN A O 1
ATOM 654 N N . ASP A 1 80 ? 28.384 -5.696 -39.487 1.00 74.88 80 ASP A N 1
ATOM 655 C CA . ASP A 1 80 ? 28.863 -6.496 -40.606 1.00 74.88 80 ASP A CA 1
ATOM 656 C C . ASP A 1 80 ? 27.671 -7.086 -41.375 1.00 74.88 80 ASP A C 1
ATOM 658 O O . ASP A 1 80 ? 26.916 -7.908 -40.858 1.00 74.88 80 ASP A O 1
ATOM 662 N N . LEU A 1 81 ? 27.479 -6.623 -42.612 1.00 68.31 81 LEU A N 1
ATOM 663 C CA . LEU A 1 81 ? 26.479 -7.138 -43.557 1.00 68.31 81 LEU A CA 1
ATOM 664 C C . LEU A 1 81 ? 26.990 -8.375 -44.325 1.00 68.31 81 LEU A C 1
ATOM 666 O O . LEU A 1 81 ? 26.310 -8.873 -45.225 1.00 68.31 81 LEU A O 1
ATOM 670 N N . GLY A 1 82 ? 28.186 -8.880 -44.019 1.00 67.25 82 GLY A N 1
ATOM 671 C CA . GLY A 1 82 ? 28.770 -10.028 -44.700 1.00 67.25 82 GLY A CA 1
ATOM 672 C C . GLY A 1 82 ? 28.241 -11.359 -44.177 1.00 67.25 82 GLY A C 1
ATOM 673 O O . GLY A 1 82 ? 28.778 -11.866 -43.208 1.00 67.25 82 GLY A O 1
ATOM 674 N N . VAL A 1 83 ? 27.195 -11.913 -44.805 1.00 59.06 83 VAL A N 1
ATOM 675 C CA . VAL A 1 83 ? 27.188 -13.202 -45.548 1.00 59.06 83 VAL A CA 1
ATOM 676 C C . VAL A 1 83 ? 25.764 -13.427 -46.098 1.00 59.06 83 VAL A C 1
ATOM 678 O O . VAL A 1 83 ? 24.996 -14.229 -45.581 1.00 59.06 83 VAL A O 1
ATOM 681 N N . TYR A 1 84 ? 25.409 -12.737 -47.182 1.00 61.03 84 TYR A N 1
ATOM 682 C CA . TYR A 1 84 ? 24.459 -13.258 -48.177 1.00 61.03 84 TYR A CA 1
ATOM 683 C C . TYR A 1 84 ? 24.943 -12.847 -49.569 1.00 61.03 84 TYR A C 1
ATOM 685 O O . TYR A 1 84 ? 24.330 -12.041 -50.261 1.00 61.03 84 TYR A O 1
ATOM 693 N N . SER A 1 85 ? 26.084 -13.394 -49.972 1.00 52.34 85 SER A N 1
ATOM 694 C CA . SER A 1 85 ? 26.465 -13.479 -51.380 1.00 52.34 85 SER A CA 1
ATOM 695 C C . SER A 1 85 ? 26.652 -14.959 -51.704 1.00 52.34 85 SER A C 1
ATOM 697 O O . SER A 1 85 ? 27.686 -15.535 -51.361 1.00 52.34 85 SER A O 1
ATOM 699 N N . LEU A 1 86 ? 25.583 -15.554 -52.249 1.00 42.50 86 LEU A N 1
ATOM 700 C CA . LEU A 1 86 ? 25.585 -16.842 -52.954 1.00 42.50 86 LEU A CA 1
ATOM 701 C C . LEU A 1 86 ? 26.451 -16.759 -54.215 1.00 42.50 86 LEU A C 1
ATOM 703 O O . LEU A 1 86 ? 26.411 -15.692 -54.870 1.00 42.50 86 LEU A O 1
#

Organism: NCBI:txid1852826

pLDDT: mean 89.0, std 11.7, range [42.5, 98.12]

InterPro domains:
  IPR002205 DNA topoisomerase, type IIA, domain A [PF00521] (6-62)
  IPR013757 DNA topoisomerase, type IIA, alpha-helical domain superfamily [G3DSA:1.10.268.10] (1-77)
  IPR013760 DNA topoisomerase, type IIA-like domain superfamily [SSF56719] (3-77)
  IPR050220 Type II DNA Topoisomerases [PTHR43493] (1-79)

Secondary structure (DSSP, 8-state):
-TTT---HHHHHHHHT--GGGGSHHHHHHHHHHHHHHHHHHHHHHHHHT-HHHHHHHHHHHHHHHHHHH----SS-------S---

Foldseek 3Di:
DPPPPDDPVRVVVVVVDDPVCVPPVNVVVVVVVVVVVVVVVVVVVVCVVDVVSVVVVVVVVVVVCCVVPNDDDPDDDDPDPPDDDD

Sequence (86 aa):
MAKFDFSDQQAEYILLMRLQSLVGLEIQKISDEIDEKIKLIEYLESIINNSEKLDEVVVEELNYIKEKYGDERKTEVSNDLGVYSL